Protein AF-A0A2M7SSF0-F1 (afdb_monomer_lite)

pLDDT: mean 85.04, std 11.22, range [31.42, 97.06]

Foldseek 3Di:
DPQPCQVPDPVNDSVVVVVVVVVVVCVVVVNDDPPDLVVQLVVQQVVCCLVQVDDQVVSSCVRRVVVDDPVVNVVVVVVVVVCVVVVNHDPDRHGDPPSVVVNVVVVVVDVPPPPD

Sequence (116 aa):
SCYQCSVRCPAGIDIADMMYALKRYSMWKGQYKEGLIGPDFSEAFVKMIVNSGRSFEPILAATYLPKYSARDIIREGLMATGLVLSGKMPLLPKKVKRLKNVQRMVRRIIPIGETK

Secondary structure (DSSP, 8-state):
---HHHHH-TT---HHHHHHHHHHHHHHTT-S-TT-HHHHHHHHHHHHHHHHSS--HHHHHHHHGGGS-HHHHHHHHHHHHHHHHTT-S-SSPPPPTTHHHHHHHHHHHS------

Structure (mmCIF, N/CA/C/O backbone):
data_AF-A0A2M7SSF0-F1
#
_entry.id   AF-A0A2M7SSF0-F1
#
loop_
_atom_site.group_PDB
_atom_site.id
_atom_site.type_symbol
_atom_site.label_atom_id
_atom_site.label_alt_id
_atom_site.label_comp_id
_atom_site.label_asym_id
_atom_site.label_entity_id
_atom_site.label_seq_id
_atom_site.pdbx_PDB_ins_code
_atom_site.Cartn_x
_atom_site.Cartn_y
_atom_site.Cartn_z
_atom_site.occupancy
_atom_site.B_iso_or_equiv
_atom_site.auth_seq_id
_atom_site.auth_comp_id
_atom_site.auth_asym_id
_atom_site.auth_atom_id
_atom_site.pdbx_PDB_model_num
ATOM 1 N N . SER A 1 1 ? -0.106 -3.014 -10.900 1.00 74.75 1 SER A N 1
ATOM 2 C CA . SER A 1 1 ? 0.148 -2.909 -12.348 1.00 74.75 1 SER A CA 1
ATOM 3 C C . SER A 1 1 ? -1.142 -3.174 -13.101 1.00 74.75 1 SER A C 1
ATOM 5 O O . SER A 1 1 ? -1.883 -4.046 -12.672 1.00 74.75 1 SER A O 1
ATOM 7 N N . CYS A 1 2 ? -1.450 -2.419 -14.161 1.00 90.50 2 CYS A N 1
ATOM 8 C CA . CYS A 1 2 ? -2.689 -2.576 -14.942 1.00 90.50 2 CYS A CA 1
ATOM 9 C C . CYS A 1 2 ? -2.587 -3.602 -16.091 1.00 90.50 2 CYS A C 1
ATOM 11 O O . CYS A 1 2 ? -3.571 -3.806 -16.788 1.00 90.50 2 CYS A O 1
ATOM 13 N N . TYR A 1 3 ? -1.415 -4.219 -16.305 1.00 93.44 3 TYR A N 1
ATOM 14 C CA . TYR A 1 3 ? -1.123 -5.258 -17.318 1.00 93.44 3 TYR A CA 1
ATOM 15 C C . TYR A 1 3 ? -1.349 -4.879 -18.791 1.00 93.44 3 TYR A C 1
ATOM 17 O O . TYR A 1 3 ? -1.071 -5.676 -19.683 1.00 93.44 3 TYR A O 1
ATOM 25 N N . GLN A 1 4 ? -1.770 -3.647 -19.067 1.00 95.19 4 GLN A N 1
ATOM 26 C CA . GLN A 1 4 ? -2.085 -3.195 -20.420 1.00 95.19 4 GLN A CA 1
ATOM 27 C C . GLN A 1 4 ? -0.897 -3.294 -21.385 1.00 95.19 4 GLN A C 1
ATOM 29 O O . GLN A 1 4 ? -1.080 -3.598 -22.562 1.00 95.19 4 GLN A O 1
ATOM 34 N N . CYS A 1 5 ? 0.316 -3.041 -20.891 1.00 93.25 5 CYS A N 1
ATOM 35 C CA . CYS A 1 5 ? 1.542 -3.148 -21.674 1.00 93.25 5 CYS A CA 1
ATOM 36 C C . CYS A 1 5 ? 1.821 -4.590 -22.128 1.00 93.25 5 CYS A C 1
ATOM 38 O O . CYS A 1 5 ? 2.141 -4.784 -23.296 1.00 93.25 5 CYS A O 1
ATOM 40 N N . SER A 1 6 ? 1.641 -5.586 -21.252 1.00 95.12 6 SER A N 1
ATOM 41 C CA . SER A 1 6 ? 1.862 -7.000 -21.586 1.00 95.12 6 SER A CA 1
ATOM 42 C C . SER A 1 6 ? 0.839 -7.512 -22.604 1.00 95.12 6 SER A C 1
ATOM 44 O O . SER A 1 6 ? 1.210 -8.173 -23.564 1.00 95.12 6 SER A O 1
ATOM 46 N N . VAL A 1 7 ? -0.443 -7.155 -22.454 1.00 95.81 7 VAL A N 1
ATOM 47 C CA . VAL A 1 7 ? -1.512 -7.635 -23.356 1.00 95.81 7 VAL A CA 1
ATOM 48 C C . VAL A 1 7 ? -1.398 -7.044 -24.765 1.00 95.81 7 VAL A C 1
ATOM 50 O O . VAL A 1 7 ? -1.752 -7.695 -25.742 1.00 95.81 7 VAL A O 1
ATOM 53 N N . ARG A 1 8 ? -0.924 -5.799 -24.888 1.00 95.81 8 ARG A N 1
ATOM 54 C CA . ARG A 1 8 ? -0.848 -5.094 -26.176 1.00 95.81 8 ARG A CA 1
ATOM 55 C C . ARG A 1 8 ? 0.471 -5.279 -26.916 1.00 95.81 8 ARG A C 1
ATOM 57 O O . ARG A 1 8 ? 0.587 -4.773 -28.029 1.00 95.81 8 ARG A O 1
ATOM 64 N N . CYS A 1 9 ? 1.471 -5.920 -26.314 1.00 95.56 9 CYS A N 1
ATOM 65 C CA . CYS A 1 9 ? 2.790 -6.009 -26.923 1.00 95.56 9 CYS A CA 1
ATOM 66 C C . CYS A 1 9 ? 2.740 -6.895 -28.182 1.00 95.56 9 CYS A C 1
ATOM 68 O O . CYS A 1 9 ? 2.538 -8.103 -28.054 1.00 95.56 9 CYS A O 1
ATOM 70 N N . PRO A 1 10 ? 2.984 -6.351 -29.390 1.00 97.06 10 PRO A N 1
ATOM 71 C CA . PRO A 1 10 ? 2.954 -7.150 -30.616 1.00 97.06 10 PRO A CA 1
ATOM 72 C C . PRO A 1 10 ? 4.095 -8.179 -30.678 1.00 97.06 10 PRO A C 1
ATOM 74 O O . PRO A 1 10 ? 3.992 -9.164 -31.397 1.00 97.06 10 PRO A O 1
ATOM 77 N N . ALA A 1 11 ? 5.167 -7.967 -29.909 1.00 96.94 11 ALA A N 1
ATOM 78 C CA . ALA A 1 11 ? 6.306 -8.876 -29.806 1.00 96.94 11 ALA A CA 1
ATOM 79 C C . ALA A 1 11 ? 6.135 -9.962 -28.723 1.00 96.94 11 ALA A C 1
ATOM 81 O O . ALA A 1 11 ? 7.051 -10.751 -28.512 1.00 96.94 11 ALA A O 1
ATOM 82 N N . GLY A 1 12 ? 5.004 -9.993 -28.003 1.00 95.00 12 GLY A N 1
ATOM 83 C CA . GLY A 1 12 ? 4.738 -11.004 -26.971 1.00 95.00 12 GLY A CA 1
ATOM 84 C C . GLY A 1 12 ? 5.579 -10.868 -25.696 1.00 95.00 12 GLY A C 1
ATOM 85 O O . GLY A 1 12 ? 5.751 -11.840 -24.967 1.00 95.00 12 GLY A O 1
ATOM 86 N N . ILE A 1 13 ? 6.121 -9.679 -25.415 1.00 95.44 13 ILE A N 1
ATOM 87 C CA . ILE A 1 13 ? 6.947 -9.433 -24.227 1.00 95.44 13 ILE A CA 1
ATOM 88 C C . ILE A 1 13 ? 6.046 -9.193 -23.008 1.00 95.44 13 ILE A C 1
ATOM 90 O O . ILE A 1 13 ? 5.227 -8.270 -23.011 1.00 95.44 13 ILE A O 1
ATOM 94 N N . ASP A 1 14 ? 6.254 -9.950 -21.925 1.00 95.12 14 ASP A N 1
ATOM 95 C CA . ASP A 1 14 ? 5.598 -9.682 -20.641 1.00 95.12 14 ASP A CA 1
ATOM 96 C C . ASP A 1 14 ? 6.311 -8.560 -19.870 1.00 95.12 14 ASP A C 1
ATOM 98 O O . ASP A 1 14 ? 7.125 -8.765 -18.966 1.00 95.12 14 ASP A O 1
ATOM 102 N N . ILE A 1 15 ? 5.995 -7.326 -20.257 1.00 95.25 15 ILE A N 1
ATOM 103 C CA . ILE A 1 15 ? 6.576 -6.117 -19.666 1.00 95.25 15 ILE A CA 1
ATOM 104 C C . ILE A 1 15 ? 6.245 -6.023 -18.168 1.00 95.25 15 ILE A C 1
ATOM 106 O O . ILE A 1 15 ? 7.089 -5.598 -17.379 1.00 95.25 1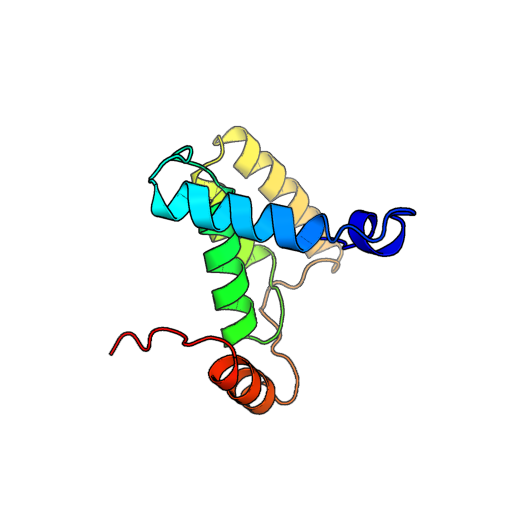5 ILE A O 1
ATOM 110 N N . ALA A 1 16 ? 5.036 -6.414 -17.755 1.00 94.69 16 ALA A N 1
ATOM 111 C CA . ALA A 1 16 ? 4.632 -6.377 -16.355 1.00 94.69 16 ALA A CA 1
ATOM 112 C C . ALA A 1 16 ? 5.487 -7.313 -15.490 1.00 94.69 16 ALA A C 1
ATOM 114 O O . ALA A 1 16 ? 5.957 -6.879 -14.434 1.00 94.69 16 ALA A O 1
ATOM 115 N N . ASP A 1 17 ? 5.728 -8.552 -15.930 1.00 94.00 17 ASP A N 1
ATOM 116 C CA . ASP A 1 17 ? 6.578 -9.478 -15.173 1.00 94.00 17 ASP A CA 1
ATOM 117 C C . ASP A 1 17 ? 8.038 -9.013 -15.140 1.00 94.00 17 ASP A C 1
ATOM 119 O O . ASP A 1 17 ? 8.664 -8.999 -14.076 1.00 94.00 17 ASP A O 1
ATOM 123 N N . MET A 1 18 ? 8.547 -8.476 -16.253 1.00 95.06 18 MET A N 1
ATOM 124 C CA . MET A 1 18 ? 9.879 -7.868 -16.293 1.00 95.06 18 MET A CA 1
ATOM 125 C C . MET A 1 18 ? 10.014 -6.711 -15.287 1.00 95.06 18 MET A C 1
ATOM 127 O O . MET A 1 18 ? 11.008 -6.629 -14.562 1.00 95.06 18 MET A O 1
ATOM 131 N N . MET A 1 19 ? 8.998 -5.849 -15.162 1.00 94.88 19 MET A N 1
ATOM 132 C CA . MET A 1 19 ? 8.969 -4.792 -14.141 1.00 94.88 19 MET A CA 1
ATOM 133 C C . MET A 1 19 ? 8.978 -5.363 -12.716 1.00 94.88 19 MET A C 1
ATOM 135 O O . MET A 1 19 ? 9.675 -4.838 -11.843 1.00 94.88 19 MET A O 1
ATOM 139 N N . TYR A 1 20 ? 8.226 -6.437 -12.455 1.00 93.25 20 TYR A N 1
ATOM 140 C CA . TYR A 1 20 ? 8.235 -7.102 -11.150 1.00 93.25 20 TYR A CA 1
ATOM 141 C C . TYR A 1 20 ? 9.580 -7.771 -10.845 1.00 93.25 20 TYR A C 1
ATOM 143 O O . TYR A 1 20 ? 10.009 -7.761 -9.688 1.00 93.25 20 TYR A O 1
ATOM 151 N 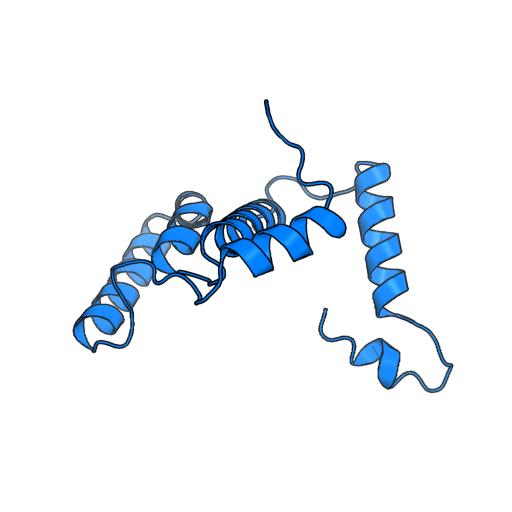N . ALA A 1 21 ? 10.245 -8.349 -11.845 1.00 95.19 21 ALA A N 1
ATOM 152 C CA . ALA A 1 21 ? 11.582 -8.917 -11.713 1.00 95.19 21 ALA A CA 1
ATOM 153 C C . ALA A 1 21 ? 12.613 -7.828 -11.387 1.00 95.19 21 ALA A C 1
ATOM 155 O O . ALA A 1 21 ? 13.328 -7.951 -10.396 1.00 95.19 21 ALA A O 1
ATOM 156 N N . LEU A 1 22 ? 12.610 -6.718 -12.132 1.00 95.00 22 LEU A N 1
ATOM 157 C CA . LEU A 1 22 ? 13.472 -5.556 -11.883 1.00 95.00 22 LEU A CA 1
ATOM 158 C C . LEU A 1 22 ? 13.271 -4.974 -10.481 1.00 95.00 22 LEU A C 1
ATOM 160 O O . LEU A 1 22 ? 14.247 -4.750 -9.770 1.00 95.00 22 LEU A O 1
ATOM 164 N N . LYS A 1 23 ? 12.017 -4.796 -10.045 1.00 92.00 23 LYS A N 1
ATOM 165 C CA . LYS A 1 23 ? 11.708 -4.336 -8.683 1.00 92.00 23 LYS A CA 1
ATOM 166 C C . LYS A 1 23 ? 12.262 -5.295 -7.625 1.00 92.00 23 LYS A C 1
ATOM 168 O O . LYS A 1 23 ? 12.851 -4.857 -6.646 1.00 92.00 23 LYS A O 1
ATOM 173 N N . ARG A 1 24 ? 12.071 -6.609 -7.787 1.00 93.06 24 ARG A N 1
ATOM 174 C CA . ARG A 1 24 ? 12.597 -7.610 -6.840 1.00 93.06 24 ARG A CA 1
ATOM 175 C C . ARG A 1 24 ? 14.123 -7.616 -6.824 1.00 93.06 24 ARG A C 1
ATOM 177 O O . ARG A 1 24 ? 14.716 -7.681 -5.753 1.00 93.06 24 ARG A O 1
ATOM 184 N N . TYR A 1 25 ? 14.743 -7.490 -7.991 1.00 96.19 25 TYR A N 1
ATOM 185 C CA . TYR A 1 25 ? 16.190 -7.422 -8.136 1.00 96.19 25 TYR A CA 1
ATOM 186 C C . TYR A 1 25 ? 16.780 -6.176 -7.465 1.00 96.19 25 TYR A C 1
ATOM 188 O O . TYR A 1 25 ? 17.757 -6.289 -6.729 1.00 96.19 25 TYR A O 1
ATOM 196 N N . SER A 1 26 ? 16.159 -5.003 -7.636 1.00 93.88 26 SER A N 1
ATOM 197 C CA . SER A 1 26 ? 16.612 -3.770 -6.984 1.00 93.88 26 SER A CA 1
ATOM 198 C C . SER A 1 26 ? 16.511 -3.865 -5.460 1.00 93.88 26 SER A C 1
ATOM 200 O O . SER A 1 26 ? 17.427 -3.445 -4.760 1.00 93.88 26 SER A O 1
ATOM 202 N N . MET A 1 27 ? 15.442 -4.480 -4.938 1.00 91.50 27 MET A N 1
ATOM 203 C CA . MET A 1 27 ? 15.308 -4.771 -3.505 1.00 91.50 27 MET A CA 1
ATOM 204 C C . MET A 1 27 ? 16.387 -5.748 -3.026 1.00 91.50 27 MET A C 1
ATOM 206 O O . MET A 1 27 ? 17.026 -5.493 -2.012 1.00 91.50 27 MET A O 1
ATOM 210 N N . TRP A 1 28 ? 16.635 -6.831 -3.773 1.00 93.88 28 TRP A N 1
ATOM 211 C CA . TRP A 1 28 ? 17.668 -7.820 -3.446 1.00 93.88 28 TRP A CA 1
ATOM 212 C C . TRP A 1 28 ? 19.076 -7.215 -3.405 1.00 93.88 28 TRP A C 1
ATOM 214 O O . TRP A 1 28 ? 19.880 -7.575 -2.550 1.00 93.88 28 TRP A O 1
ATOM 224 N N . LYS A 1 29 ? 19.371 -6.269 -4.301 1.00 96.62 29 LYS A N 1
ATOM 225 C CA . LYS A 1 29 ? 20.642 -5.534 -4.326 1.00 96.62 29 LYS A CA 1
ATOM 226 C C . LYS A 1 29 ? 20.718 -4.377 -3.326 1.00 96.62 29 LYS A C 1
ATOM 228 O O . LYS A 1 29 ? 21.752 -3.720 -3.277 1.00 96.62 29 LYS A O 1
ATOM 233 N N . GLY A 1 30 ? 19.652 -4.088 -2.576 1.00 93.12 30 GLY A N 1
ATOM 234 C CA . GLY A 1 30 ? 19.589 -2.903 -1.713 1.00 93.12 30 GLY A CA 1
ATOM 235 C C . GLY A 1 30 ? 19.629 -1.577 -2.486 1.00 93.12 30 GLY A C 1
ATOM 236 O O . GLY A 1 30 ? 19.942 -0.537 -1.924 1.00 93.12 30 GLY A O 1
ATOM 237 N N . GLN A 1 31 ? 19.338 -1.598 -3.789 1.00 93.94 31 GLN A N 1
ATOM 238 C CA . GLN A 1 31 ? 19.383 -0.438 -4.680 1.00 93.94 31 GLN A CA 1
ATOM 239 C C . GLN A 1 31 ? 17.990 0.177 -4.829 1.00 93.94 31 GLN A C 1
ATOM 241 O O . GLN A 1 31 ? 17.377 0.140 -5.898 1.00 93.94 31 GLN A O 1
ATOM 246 N N . TYR A 1 32 ? 17.460 0.731 -3.743 1.00 89.12 32 TYR A N 1
ATOM 247 C CA . TYR A 1 32 ? 16.180 1.434 -3.739 1.00 89.12 32 TYR A CA 1
ATOM 248 C C . TYR A 1 32 ? 16.280 2.746 -2.964 1.00 89.12 32 TYR A C 1
ATOM 250 O O . TYR A 1 32 ? 17.169 2.942 -2.144 1.00 89.12 32 TYR A O 1
ATOM 258 N N . LYS A 1 33 ? 15.358 3.671 -3.245 1.00 87.25 33 LYS A N 1
ATOM 259 C CA . LYS A 1 33 ? 15.257 4.912 -2.475 1.00 87.25 33 LYS A CA 1
ATOM 260 C C . LYS A 1 33 ? 14.606 4.615 -1.129 1.00 87.25 33 LYS A C 1
ATOM 262 O O . LYS A 1 33 ? 13.538 4.005 -1.084 1.00 87.25 33 LYS A O 1
ATOM 267 N N . GLU A 1 34 ? 15.231 5.070 -0.056 1.00 85.31 34 GLU A N 1
ATOM 268 C CA . GLU A 1 34 ? 14.630 5.071 1.275 1.00 85.31 34 GLU A CA 1
ATOM 269 C C . GLU A 1 34 ? 13.622 6.219 1.424 1.00 85.31 34 GLU A C 1
ATOM 271 O O . GLU A 1 34 ? 13.535 7.113 0.578 1.00 85.31 34 GLU A O 1
ATOM 276 N N . GLY A 1 35 ? 12.805 6.171 2.480 1.00 80.81 35 GLY A N 1
ATOM 277 C CA . GLY A 1 35 ? 11.826 7.223 2.779 1.00 80.81 35 GLY A CA 1
ATOM 278 C C . GLY A 1 35 ? 10.641 7.304 1.808 1.00 80.81 35 GLY A C 1
ATOM 279 O O . GLY A 1 35 ? 9.847 8.240 1.883 1.00 80.81 35 GLY A O 1
ATOM 280 N N . LEU A 1 36 ? 10.486 6.335 0.901 1.00 83.12 36 LEU A N 1
ATOM 281 C CA . LEU A 1 36 ? 9.331 6.269 0.010 1.00 83.12 36 LEU A CA 1
ATOM 282 C C . LEU A 1 36 ? 8.044 6.030 0.814 1.00 83.12 36 LEU A C 1
ATOM 284 O O . LEU A 1 36 ? 8.004 5.194 1.708 1.00 83.12 36 LEU A O 1
ATOM 288 N N . ILE A 1 37 ? 6.961 6.716 0.447 1.00 80.50 37 ILE A N 1
ATOM 289 C CA . ILE A 1 37 ? 5.624 6.489 1.030 1.00 80.50 37 ILE A CA 1
ATOM 290 C C . ILE A 1 37 ? 5.025 5.165 0.522 1.00 80.50 37 ILE A C 1
ATOM 292 O O . ILE A 1 37 ? 4.273 4.496 1.225 1.00 80.50 37 ILE A O 1
ATOM 296 N N . GLY A 1 38 ? 5.376 4.772 -0.708 1.00 84.38 38 GLY A N 1
ATOM 297 C CA . GLY A 1 38 ? 4.807 3.612 -1.397 1.00 84.38 38 GLY A CA 1
ATOM 298 C C . GLY A 1 38 ? 4.901 2.281 -0.632 1.00 84.38 38 GLY A C 1
ATOM 299 O O . GLY A 1 38 ? 3.889 1.578 -0.584 1.00 84.38 38 GLY A O 1
ATOM 300 N N . PRO A 1 39 ? 6.061 1.905 -0.057 1.00 84.75 39 PRO A N 1
ATOM 301 C CA . PRO A 1 39 ? 6.200 0.697 0.757 1.00 84.75 39 PRO A CA 1
ATOM 302 C C . PRO A 1 39 ? 5.262 0.669 1.969 1.00 84.75 39 PRO A C 1
ATOM 304 O O . PRO A 1 39 ? 4.462 -0.259 2.070 1.00 84.75 39 PRO A O 1
ATOM 307 N N . ASP A 1 40 ? 5.280 1.709 2.808 1.00 82.81 40 ASP A N 1
ATOM 308 C CA . ASP A 1 40 ? 4.452 1.766 4.023 1.00 82.81 40 ASP A CA 1
ATOM 309 C C . ASP A 1 40 ? 2.960 1.783 3.693 1.00 82.81 40 ASP A C 1
ATOM 311 O O . ASP A 1 40 ? 2.168 1.061 4.300 1.00 82.81 40 ASP A O 1
ATOM 315 N N . PHE A 1 41 ? 2.576 2.549 2.666 1.00 85.38 41 PHE A N 1
ATOM 316 C CA . PHE A 1 41 ? 1.209 2.553 2.154 1.00 85.38 41 PHE A CA 1
ATOM 317 C C . PHE A 1 41 ? 0.781 1.153 1.702 1.00 85.38 41 PHE A C 1
ATOM 319 O O . PHE A 1 41 ? -0.307 0.690 2.043 1.00 85.38 41 PHE A O 1
ATOM 326 N N . SER A 1 42 ? 1.632 0.466 0.932 1.00 86.88 42 SER A N 1
ATOM 327 C CA . SER A 1 42 ? 1.319 -0.863 0.400 1.00 86.88 42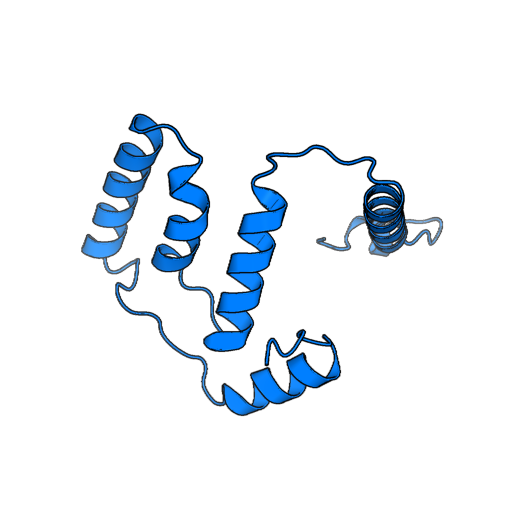 SER A CA 1
ATOM 328 C C . SER A 1 42 ? 1.172 -1.888 1.521 1.00 86.88 42 SER A C 1
ATOM 330 O O . SER A 1 42 ? 0.255 -2.707 1.480 1.00 86.88 42 SER A O 1
ATOM 332 N N . GLU A 1 43 ? 2.036 -1.832 2.533 1.00 85.50 43 GLU A N 1
ATOM 333 C CA . GLU A 1 43 ? 1.966 -2.706 3.701 1.00 85.50 43 GLU A CA 1
ATOM 334 C C . GLU A 1 43 ? 0.683 -2.465 4.508 1.00 85.50 43 GLU A C 1
ATOM 336 O O . GLU A 1 43 ? -0.081 -3.404 4.757 1.00 85.50 43 GLU A O 1
ATOM 341 N N . ALA A 1 44 ? 0.398 -1.206 4.851 1.00 86.31 44 ALA A N 1
ATOM 342 C CA . ALA A 1 44 ? -0.814 -0.812 5.563 1.00 86.31 44 ALA A CA 1
ATOM 343 C C . ALA A 1 44 ? -2.084 -1.231 4.809 1.00 86.31 44 ALA A C 1
ATOM 345 O O . ALA A 1 44 ? -3.007 -1.809 5.394 1.00 86.31 44 ALA A O 1
ATOM 346 N N . PHE A 1 45 ? -2.110 -0.996 3.495 1.00 88.25 45 PHE A N 1
ATOM 347 C CA . PHE A 1 45 ? -3.210 -1.385 2.623 1.00 88.25 45 PHE A CA 1
ATOM 348 C C . PHE A 1 45 ? -3.426 -2.901 2.631 1.00 88.25 45 PHE A C 1
ATOM 350 O O . PHE A 1 45 ? -4.544 -3.363 2.873 1.00 88.25 45 PHE A O 1
ATOM 357 N N . VAL A 1 46 ? -2.369 -3.692 2.420 1.00 88.31 46 VAL A N 1
ATOM 358 C CA . VAL A 1 46 ? -2.465 -5.160 2.405 1.00 88.31 46 VAL A CA 1
ATOM 359 C C . VAL A 1 46 ? -2.928 -5.684 3.763 1.00 88.31 46 VAL A C 1
ATOM 361 O O . VAL A 1 46 ? -3.868 -6.481 3.815 1.00 88.31 46 VAL A O 1
ATOM 364 N N . LYS A 1 47 ? -2.349 -5.198 4.867 1.00 87.00 47 LYS A N 1
ATOM 365 C CA . LYS A 1 47 ? -2.745 -5.582 6.230 1.00 87.00 47 LYS A CA 1
ATOM 366 C C . LYS A 1 47 ? -4.219 -5.280 6.493 1.00 87.00 47 LYS A C 1
ATOM 368 O O . LYS A 1 47 ? -4.935 -6.115 7.049 1.00 87.00 47 LYS A O 1
ATOM 373 N N . 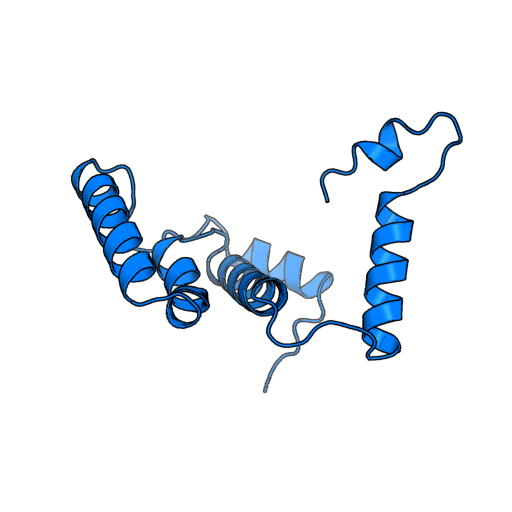MET A 1 48 ? -4.698 -4.120 6.051 1.00 87.50 48 MET A N 1
ATOM 374 C CA . MET A 1 48 ? -6.107 -3.755 6.151 1.00 87.50 48 MET A CA 1
ATOM 375 C C . MET A 1 48 ? -6.992 -4.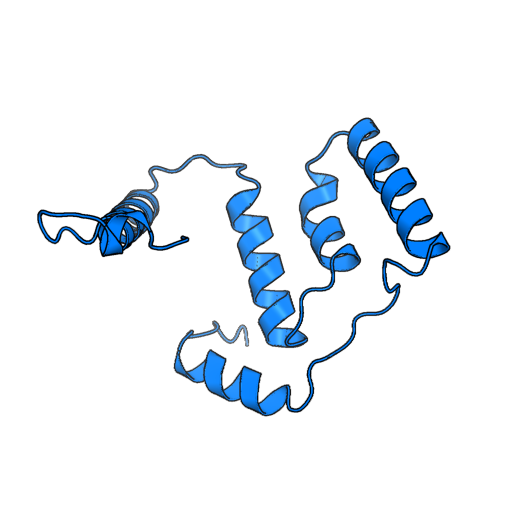724 5.360 1.00 87.50 48 MET A C 1
ATOM 377 O O . MET A 1 48 ? -7.912 -5.298 5.938 1.00 87.50 48 MET A O 1
ATOM 381 N N . ILE A 1 49 ? -6.692 -4.977 4.082 1.00 87.94 49 ILE A N 1
ATOM 382 C CA . ILE A 1 49 ? -7.474 -5.897 3.239 1.00 87.94 49 ILE A CA 1
ATOM 383 C C . ILE A 1 49 ? -7.500 -7.316 3.818 1.00 87.94 49 ILE A C 1
ATOM 385 O O . ILE A 1 49 ? -8.561 -7.937 3.847 1.00 87.94 49 ILE A O 1
ATOM 389 N N . VAL A 1 50 ? -6.384 -7.822 4.340 1.00 87.06 50 VAL A N 1
ATOM 390 C CA . VAL A 1 50 ? -6.333 -9.140 4.997 1.00 87.06 50 VAL A CA 1
ATOM 391 C C . VAL A 1 50 ? -7.240 -9.189 6.236 1.00 87.06 50 VAL A C 1
ATOM 393 O O . VAL A 1 50 ? -7.907 -10.197 6.492 1.00 87.06 50 VAL A O 1
ATOM 396 N N . ASN A 1 51 ? -7.310 -8.100 7.000 1.00 85.38 51 ASN A N 1
ATOM 397 C CA . ASN A 1 51 ? -8.030 -8.061 8.272 1.00 85.38 51 ASN A CA 1
ATOM 398 C C . ASN A 1 51 ? -9.526 -7.752 8.139 1.00 85.38 51 ASN A C 1
ATOM 400 O O . ASN A 1 51 ? -10.329 -8.280 8.909 1.00 85.38 51 ASN A O 1
ATOM 404 N N . SER A 1 52 ? -9.923 -6.902 7.195 1.00 85.69 52 SER A N 1
ATOM 405 C CA . SER A 1 52 ? -11.315 -6.457 7.023 1.00 85.69 52 SER A CA 1
ATOM 406 C C . SER A 1 52 ? -11.972 -6.995 5.748 1.00 85.69 52 SER A C 1
ATOM 408 O O . SER A 1 52 ? -13.204 -7.015 5.651 1.00 85.69 52 SER A O 1
ATOM 410 N N . GLY A 1 53 ? -11.177 -7.430 4.767 1.00 86.38 53 GLY A N 1
ATOM 411 C CA . GLY A 1 53 ? -11.631 -7.769 3.418 1.00 86.38 53 GLY A CA 1
ATOM 412 C C . GLY A 1 53 ? -12.020 -6.551 2.574 1.00 86.38 53 GLY A C 1
ATOM 413 O O . GLY A 1 53 ? -12.591 -6.731 1.500 1.00 86.38 53 GLY A O 1
ATOM 414 N N . ARG A 1 54 ? -11.790 -5.321 3.059 1.00 87.06 54 ARG A N 1
ATOM 415 C CA . ARG A 1 54 ? -12.224 -4.082 2.396 1.00 87.06 54 ARG A CA 1
ATOM 416 C C . ARG A 1 54 ? -11.355 -2.886 2.785 1.00 87.06 54 ARG A C 1
ATOM 418 O O . ARG A 1 54 ? -10.998 -2.748 3.953 1.00 87.06 54 ARG A O 1
ATOM 425 N N . SER A 1 55 ? -11.057 -1.998 1.836 1.00 85.94 55 SER A N 1
ATOM 426 C CA . SER A 1 55 ? -10.356 -0.760 2.174 1.00 85.94 55 SER A CA 1
ATOM 427 C C . SER A 1 55 ? -11.251 0.168 2.993 1.00 85.94 55 SER A C 1
ATOM 429 O O . SER A 1 55 ? -12.467 0.248 2.787 1.00 85.94 55 SER A O 1
ATOM 431 N N . PHE A 1 56 ? -10.640 0.835 3.964 1.00 88.00 56 PHE A N 1
ATOM 432 C CA . PHE A 1 56 ? -11.266 1.852 4.784 1.00 88.00 56 PHE A CA 1
ATOM 433 C C . PHE A 1 56 ? -10.335 3.059 4.853 1.00 88.00 56 PHE A C 1
ATOM 435 O O . PHE A 1 56 ? -9.386 3.098 5.637 1.00 88.00 56 PHE A O 1
ATOM 442 N N . GLU A 1 57 ? -10.624 4.023 3.985 1.00 82.94 57 GLU A N 1
ATOM 443 C CA . GLU A 1 57 ? -9.774 5.183 3.715 1.00 82.94 57 GLU A CA 1
ATOM 444 C C . GLU A 1 57 ? -9.355 5.975 4.963 1.00 82.94 57 GLU A C 1
ATOM 446 O O . GLU A 1 57 ? -8.180 6.308 5.037 1.00 82.94 57 GLU A O 1
ATOM 451 N N . PRO A 1 58 ? -10.199 6.220 5.990 1.00 82.75 58 PRO A N 1
ATOM 452 C CA . PRO A 1 58 ? -9.755 6.969 7.172 1.00 82.75 58 PRO A CA 1
ATOM 453 C C . PRO A 1 58 ? -8.603 6.298 7.932 1.00 82.75 58 PRO A C 1
ATOM 455 O O . PRO A 1 58 ? -7.684 6.970 8.392 1.00 82.75 58 PRO A O 1
ATOM 458 N N . ILE A 1 59 ? -8.633 4.965 8.051 1.00 82.25 59 ILE A N 1
ATOM 459 C CA . ILE A 1 59 ? -7.554 4.211 8.709 1.00 82.25 59 ILE A CA 1
ATOM 460 C C . ILE A 1 59 ? -6.322 4.171 7.812 1.00 82.25 59 ILE A C 1
ATOM 462 O O . ILE A 1 59 ? -5.208 4.292 8.309 1.00 82.25 59 ILE A O 1
ATOM 466 N N . LEU A 1 60 ? -6.511 4.011 6.501 1.00 83.50 60 LEU A N 1
ATOM 467 C CA . LEU A 1 60 ? 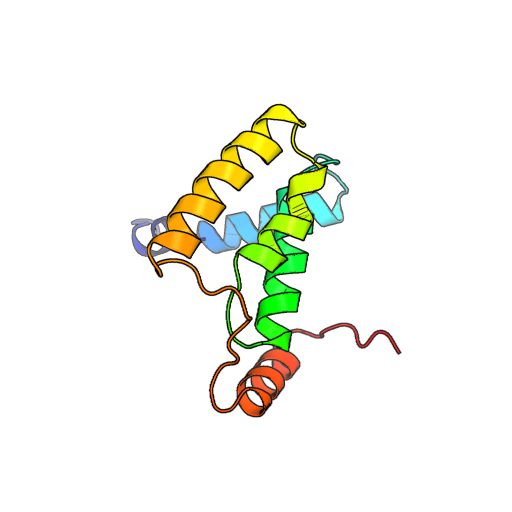-5.395 3.990 5.564 1.00 83.50 60 LEU A CA 1
ATOM 468 C C . LEU A 1 60 ? -4.684 5.349 5.527 1.00 83.50 60 LEU A C 1
ATOM 470 O O . LEU A 1 60 ? -3.462 5.386 5.634 1.00 83.50 60 LEU A O 1
ATOM 474 N N . ALA A 1 61 ? -5.435 6.450 5.488 1.00 81.56 61 ALA A N 1
ATOM 475 C CA . ALA A 1 61 ? -4.912 7.811 5.543 1.00 81.56 61 ALA A CA 1
ATOM 476 C C . ALA A 1 61 ? -4.037 8.050 6.773 1.00 81.56 61 ALA A C 1
ATOM 478 O O . ALA A 1 61 ? -2.925 8.561 6.651 1.00 81.56 61 ALA A O 1
ATOM 479 N N . ALA A 1 62 ? -4.471 7.584 7.946 1.00 78.38 62 ALA A N 1
ATOM 480 C CA . ALA A 1 62 ? -3.701 7.709 9.182 1.00 78.38 62 ALA A CA 1
ATOM 481 C C . ALA A 1 62 ? -2.301 7.065 9.108 1.00 78.38 62 ALA A C 1
ATOM 483 O O . ALA A 1 62 ? -1.409 7.470 9.849 1.00 78.38 62 ALA A O 1
ATOM 484 N N . THR A 1 63 ? -2.078 6.097 8.208 1.00 76.44 63 THR A N 1
ATOM 485 C CA . THR A 1 63 ? -0.769 5.434 8.063 1.00 76.44 63 THR A CA 1
ATOM 486 C C . THR A 1 63 ? 0.260 6.247 7.281 1.00 76.44 63 THR A C 1
ATOM 488 O O . THR A 1 63 ? 1.456 6.041 7.472 1.00 76.44 63 THR A O 1
ATOM 491 N N . TYR A 1 64 ? -0.171 7.196 6.442 1.00 75.81 64 TYR A N 1
ATOM 492 C CA . TYR A 1 64 ? 0.732 8.014 5.624 1.00 75.81 64 TYR A CA 1
ATOM 493 C C . TYR A 1 64 ? 0.644 9.518 5.900 1.00 75.81 64 TYR A C 1
ATOM 495 O O . TYR A 1 64 ? 1.624 10.216 5.656 1.00 75.81 64 TYR A O 1
ATOM 503 N N . LEU A 1 65 ? -0.464 10.015 6.461 1.00 76.94 65 LEU A N 1
ATOM 504 C CA . LEU A 1 65 ? -0.663 11.412 6.877 1.00 76.94 65 LEU A CA 1
ATOM 505 C C . LEU A 1 65 ? 0.505 12.005 7.690 1.00 76.94 65 LEU A C 1
ATOM 507 O O . LEU A 1 65 ? 0.888 13.136 7.402 1.00 76.94 65 LEU A O 1
ATOM 511 N N . PRO A 1 66 ? 1.140 11.283 8.640 1.00 75.12 66 PRO A N 1
ATOM 512 C CA . PRO A 1 66 ? 2.268 11.821 9.408 1.00 75.12 66 PRO A CA 1
ATOM 513 C C . PRO A 1 66 ? 3.502 12.170 8.565 1.00 75.12 66 PRO A C 1
ATOM 515 O O . PRO A 1 66 ? 4.385 12.880 9.036 1.00 75.12 66 PRO A O 1
ATOM 518 N N . LYS A 1 67 ? 3.586 11.661 7.329 1.00 74.69 67 LYS A N 1
ATOM 519 C CA . LYS A 1 67 ? 4.674 11.962 6.390 1.00 74.69 67 LYS A CA 1
ATOM 520 C C . LYS A 1 67 ? 4.426 13.232 5.567 1.00 74.69 67 LYS A C 1
ATOM 522 O O . LYS A 1 67 ? 5.313 13.642 4.823 1.00 74.69 67 LYS A O 1
ATOM 527 N N . TYR A 1 68 ? 3.242 13.833 5.680 1.00 75.06 68 TYR A N 1
ATOM 528 C CA . TYR A 1 68 ? 2.858 15.066 4.993 1.00 75.06 68 TYR A CA 1
ATOM 529 C C . TYR A 1 68 ? 3.071 16.302 5.873 1.00 75.06 68 TYR A C 1
ATOM 531 O O . TYR A 1 68 ? 3.235 16.212 7.090 1.00 75.06 68 TYR A O 1
ATOM 539 N N . SER A 1 69 ? 3.062 17.489 5.257 1.00 78.06 69 SER A N 1
ATOM 540 C CA . SER A 1 69 ? 3.153 18.743 6.004 1.00 78.06 69 SER A CA 1
ATOM 541 C C . SER A 1 69 ? 1.867 19.012 6.795 1.00 78.06 69 SER A C 1
ATOM 543 O O . SER A 1 69 ? 0.775 18.611 6.391 1.00 78.06 69 SER A O 1
ATOM 545 N N . ALA A 1 70 ? 1.959 19.771 7.893 1.00 81.19 70 ALA A N 1
ATOM 546 C CA . ALA A 1 70 ? 0.786 20.145 8.693 1.00 81.19 70 ALA A CA 1
ATOM 547 C C . ALA A 1 70 ? -0.315 20.842 7.863 1.00 81.19 70 ALA A C 1
ATOM 549 O O . ALA A 1 70 ? -1.502 20.679 8.140 1.00 81.19 70 ALA A O 1
ATOM 550 N N . ARG A 1 71 ? 0.065 21.585 6.814 1.00 85.12 71 ARG A N 1
ATOM 551 C CA . ARG A 1 71 ? -0.881 22.241 5.897 1.00 85.12 71 ARG A CA 1
ATOM 552 C C . ARG A 1 71 ? -1.664 21.233 5.059 1.00 85.12 71 ARG A C 1
ATOM 554 O O . ARG A 1 71 ? -2.871 21.396 4.892 1.00 85.12 71 ARG A O 1
ATOM 561 N N . ASP A 1 72 ? -0.991 20.201 4.559 1.00 81.19 72 ASP A N 1
ATOM 562 C CA . ASP A 1 72 ? -1.615 19.164 3.734 1.00 81.19 72 ASP A CA 1
ATOM 563 C C . ASP A 1 72 ? -2.602 18.332 4.559 1.00 81.19 72 ASP A C 1
ATOM 565 O O . ASP A 1 72 ? -3.722 18.091 4.112 1.00 81.19 72 ASP A O 1
ATOM 569 N N . ILE A 1 73 ? -2.237 18.009 5.806 1.00 83.88 73 ILE A N 1
ATOM 570 C CA . ILE A 1 73 ? -3.105 17.297 6.756 1.00 83.88 73 ILE A CA 1
ATOM 571 C C . ILE A 1 73 ? -4.390 18.091 7.029 1.00 83.88 73 ILE A C 1
ATOM 573 O O . ILE A 1 73 ? -5.485 17.530 6.994 1.00 83.88 73 ILE A O 1
ATOM 577 N N . ILE A 1 74 ? -4.286 19.404 7.273 1.00 86.00 74 ILE A N 1
ATOM 578 C CA . ILE A 1 74 ? -5.460 20.263 7.510 1.00 86.00 74 ILE A CA 1
ATOM 579 C C . ILE A 1 74 ? -6.365 20.294 6.274 1.00 86.00 74 ILE A C 1
ATOM 581 O O . ILE A 1 74 ? -7.587 20.182 6.393 1.00 86.00 74 ILE A O 1
ATOM 585 N N . ARG A 1 75 ? -5.777 20.426 5.081 1.00 84.88 75 ARG A N 1
ATOM 586 C CA . ARG A 1 75 ? -6.529 20.472 3.824 1.00 84.88 75 ARG A CA 1
ATOM 587 C C . ARG A 1 75 ? -7.258 19.157 3.544 1.00 84.88 75 ARG A C 1
ATOM 589 O O . ARG A 1 75 ? -8.434 19.191 3.181 1.00 84.88 75 ARG A O 1
ATOM 596 N N . GLU A 1 76 ? -6.597 18.016 3.734 1.00 83.31 76 GLU A N 1
ATOM 597 C CA . GLU A 1 76 ? -7.241 16.701 3.628 1.00 83.31 76 GLU A CA 1
ATOM 598 C C . GLU A 1 76 ? -8.327 16.516 4.690 1.00 83.31 76 GLU A C 1
ATOM 600 O O . GLU A 1 76 ? -9.408 16.024 4.371 1.00 83.31 76 GLU A O 1
ATOM 605 N N . GLY A 1 77 ? -8.095 16.977 5.923 1.00 85.06 77 GLY A N 1
ATOM 606 C CA . GLY A 1 77 ? -9.086 16.947 6.998 1.00 85.06 77 GLY A CA 1
ATOM 607 C C . GLY A 1 77 ? -10.371 17.697 6.639 1.00 85.06 77 GLY A C 1
ATOM 608 O O . GLY A 1 77 ? -11.461 17.156 6.807 1.00 85.06 77 GLY A O 1
ATOM 609 N N . LEU A 1 78 ? -10.259 18.904 6.073 1.00 87.50 78 LEU A N 1
ATOM 610 C CA . LEU A 1 78 ? -11.408 19.695 5.605 1.00 87.50 78 LEU A CA 1
ATOM 611 C C . LEU A 1 78 ? -12.180 19.008 4.467 1.00 87.50 78 LEU A C 1
ATOM 613 O O . LEU A 1 78 ? -13.408 19.074 4.408 1.00 87.50 78 LEU A O 1
ATOM 617 N N . MET A 1 79 ? -11.481 18.332 3.555 1.00 86.19 79 MET A N 1
ATOM 618 C CA . MET A 1 79 ? -12.136 17.557 2.498 1.00 86.19 79 MET A CA 1
ATOM 619 C C . MET A 1 79 ? -12.851 16.328 3.075 1.00 86.19 79 MET A C 1
ATOM 621 O O . MET A 1 79 ? -14.001 16.051 2.722 1.00 86.19 79 MET A O 1
ATOM 625 N N . ALA A 1 80 ? -12.190 15.604 3.980 1.00 86.00 80 ALA A N 1
ATOM 626 C CA . ALA A 1 80 ? -12.736 14.418 4.624 1.00 86.00 80 ALA A CA 1
ATOM 627 C C . ALA A 1 80 ? -14.005 14.747 5.423 1.00 86.00 80 ALA A C 1
ATOM 629 O O . ALA A 1 80 ? -15.000 14.030 5.303 1.00 86.00 80 ALA A O 1
ATOM 630 N N . THR A 1 81 ? -14.026 15.858 6.168 1.00 86.56 81 THR A N 1
ATOM 631 C CA . THR A 1 81 ? -15.228 16.296 6.896 1.00 86.56 81 THR A CA 1
ATOM 632 C C . THR A 1 81 ? -16.384 16.602 5.948 1.00 86.56 81 THR A C 1
ATOM 634 O O . THR A 1 81 ? -17.495 16.134 6.188 1.00 86.56 81 THR A O 1
ATOM 637 N N . GLY A 1 82 ? -16.137 17.286 4.825 1.00 89.00 82 GLY A N 1
ATOM 638 C CA . GLY A 1 82 ? -17.157 17.526 3.799 1.00 89.00 82 GLY A CA 1
ATOM 639 C C . GLY A 1 82 ? -17.753 16.234 3.222 1.00 89.00 82 GLY A C 1
ATOM 640 O O . GLY A 1 82 ? -18.968 16.133 3.024 1.00 89.00 82 GLY A O 1
ATOM 641 N N . LEU A 1 83 ? -16.923 15.210 3.002 1.00 89.25 83 LEU A N 1
ATOM 642 C CA . LEU A 1 83 ? -17.368 13.898 2.518 1.00 89.25 83 LEU A CA 1
ATOM 643 C C . LEU A 1 83 ? -18.157 13.112 3.570 1.00 89.25 83 LEU A C 1
ATOM 645 O O . LEU A 1 83 ? -19.142 12.458 3.219 1.00 89.25 83 LEU A O 1
ATOM 649 N N . VAL A 1 84 ? -17.758 13.188 4.841 1.00 88.62 84 VAL A N 1
ATOM 650 C CA . VAL A 1 84 ? -18.493 12.588 5.965 1.00 88.62 84 VAL A CA 1
ATOM 651 C C . VAL A 1 84 ? -19.862 13.249 6.118 1.00 88.62 84 VAL A C 1
ATOM 653 O O . VAL A 1 84 ? -20.869 12.545 6.160 1.00 88.62 84 VAL A O 1
ATOM 656 N N . LEU A 1 85 ? -19.918 14.586 6.123 1.00 90.12 85 LEU A N 1
ATOM 657 C CA . LEU A 1 85 ? -21.166 15.354 6.229 1.00 90.12 85 LEU A CA 1
ATOM 658 C C . LEU A 1 85 ? -22.115 15.076 5.058 1.00 90.12 85 LEU A C 1
ATOM 660 O O . LEU A 1 85 ? -23.323 14.991 5.242 1.00 90.12 85 LEU A O 1
ATOM 664 N N . SER A 1 86 ? -21.565 14.859 3.862 1.00 89.88 86 SER A N 1
ATOM 665 C CA . SER A 1 86 ? -22.341 14.482 2.675 1.00 89.88 86 SER A CA 1
ATOM 666 C C . SER A 1 86 ? -22.776 13.007 2.659 1.00 89.88 86 SER A C 1
ATOM 668 O O . SER A 1 86 ? -23.353 12.558 1.669 1.00 89.88 86 SER A O 1
ATOM 670 N N . GLY A 1 87 ? -22.432 12.212 3.680 1.00 85.06 87 GLY A N 1
ATOM 671 C CA . GLY A 1 87 ? -22.698 10.768 3.730 1.00 85.06 87 GLY A CA 1
ATOM 672 C C . GLY A 1 87 ? -21.897 9.935 2.718 1.00 85.06 87 GLY A C 1
ATOM 673 O O . GLY A 1 87 ? -22.166 8.748 2.538 1.00 85.06 87 GLY A O 1
ATOM 674 N N . LYS A 1 88 ? -20.903 10.537 2.053 1.00 85.56 88 LYS A N 1
ATOM 675 C CA . LYS A 1 88 ? -20.074 9.907 1.011 1.00 85.56 88 LYS A CA 1
ATOM 676 C C . LYS A 1 88 ? -18.871 9.154 1.582 1.00 85.56 88 LYS A C 1
ATOM 678 O O . LYS A 1 88 ? -18.230 8.402 0.852 1.00 85.56 88 LYS A O 1
ATOM 683 N N . MET A 1 89 ? -18.581 9.321 2.874 1.00 84.75 89 MET A N 1
ATOM 684 C CA . MET A 1 89 ? -17.500 8.627 3.572 1.00 84.75 89 MET A CA 1
ATOM 685 C C . MET A 1 89 ? -18.015 7.978 4.868 1.00 84.75 89 MET A C 1
ATOM 687 O O . MET A 1 89 ? -18.519 8.681 5.744 1.00 84.75 89 MET A O 1
ATOM 691 N N . PRO A 1 90 ? -17.910 6.645 5.023 1.00 80.62 90 PRO A N 1
ATOM 692 C CA . PRO A 1 90 ? -18.279 5.984 6.268 1.00 80.62 90 PRO A CA 1
ATOM 693 C C . PRO A 1 90 ? -17.252 6.281 7.372 1.00 80.62 90 PRO A C 1
ATOM 695 O O . PRO A 1 90 ? -16.052 6.244 7.125 1.00 80.62 90 PRO A O 1
ATOM 698 N N . LEU A 1 91 ? -17.725 6.503 8.603 1.00 79.81 91 LEU A N 1
ATOM 699 C CA . LEU A 1 91 ? -16.870 6.712 9.785 1.00 79.81 91 LEU A CA 1
ATOM 700 C C . LEU A 1 91 ? -16.379 5.414 10.432 1.00 79.81 91 LEU A C 1
ATOM 702 O O . LEU A 1 91 ? -15.396 5.421 11.167 1.00 79.81 91 LEU A O 1
ATOM 706 N N . LEU A 1 92 ? -17.054 4.296 10.163 1.00 81.69 92 LEU A N 1
ATOM 707 C CA . LEU A 1 92 ? -16.721 2.997 10.736 1.00 81.69 92 LEU A CA 1
ATOM 708 C C . LEU A 1 92 ? -16.346 1.993 9.640 1.00 81.69 92 LEU A C 1
ATOM 710 O O . LEU A 1 92 ? -17.029 1.921 8.608 1.00 81.69 92 LEU A O 1
ATOM 714 N N . PRO A 1 93 ? -15.301 1.176 9.863 1.00 81.56 93 PRO A N 1
ATOM 715 C CA . PRO A 1 93 ? -14.873 0.175 8.902 1.00 81.56 93 PRO A CA 1
ATOM 716 C C . PRO A 1 93 ? -15.936 -0.916 8.744 1.00 81.56 93 PRO A C 1
ATOM 718 O O . PRO A 1 93 ? -16.329 -1.584 9.701 1.00 81.56 93 PRO A O 1
ATOM 721 N N . LYS A 1 94 ? -16.374 -1.146 7.502 1.00 83.75 94 LYS A N 1
ATOM 722 C CA . LYS A 1 94 ? -17.259 -2.266 7.154 1.00 83.75 94 LYS A CA 1
ATOM 723 C C . LYS A 1 94 ? -16.428 -3.476 6.741 1.00 83.75 94 LYS A C 1
ATOM 725 O O . LYS A 1 94 ? -15.541 -3.362 5.899 1.00 83.75 94 LYS A O 1
ATOM 730 N N . LYS A 1 95 ? -16.757 -4.647 7.286 1.00 86.44 95 LYS A N 1
ATOM 731 C CA . LYS A 1 95 ? -16.125 -5.921 6.911 1.00 86.44 95 LYS A CA 1
ATOM 732 C C . LYS A 1 95 ? -16.866 -6.590 5.755 1.00 86.44 95 LYS A C 1
ATOM 734 O O . LYS A 1 95 ? -18.080 -6.430 5.608 1.00 86.44 95 LYS A O 1
ATOM 739 N N . VAL A 1 96 ? -16.142 -7.357 4.940 1.00 89.06 96 VAL A N 1
ATOM 740 C CA . VAL A 1 96 ? -16.739 -8.139 3.846 1.00 89.06 96 VAL A CA 1
ATOM 741 C C . VAL A 1 96 ? -17.470 -9.376 4.387 1.00 89.06 96 VAL A C 1
ATOM 743 O O . VAL A 1 96 ? -17.060 -9.984 5.382 1.00 89.06 96 VAL A O 1
ATOM 746 N N . LYS A 1 97 ? -18.559 -9.782 3.723 1.00 87.38 97 LYS A N 1
ATOM 747 C CA . LYS A 1 97 ? -19.257 -11.036 4.050 1.00 87.38 97 LYS A CA 1
ATOM 748 C C . LYS A 1 97 ? -18.313 -12.217 3.785 1.00 87.38 97 LYS A C 1
ATOM 750 O O . LYS A 1 97 ? -17.658 -12.255 2.753 1.00 87.38 97 LYS A O 1
ATOM 755 N N . ARG A 1 98 ? -18.268 -13.201 4.692 1.00 89.94 98 ARG A N 1
ATOM 756 C CA . ARG A 1 98 ? -17.360 -14.371 4.618 1.00 89.94 98 ARG A CA 1
ATOM 757 C C . ARG A 1 98 ? -15.862 -14.021 4.686 1.00 89.94 98 ARG A C 1
ATOM 759 O O . ARG A 1 98 ? -15.045 -14.719 4.091 1.00 89.94 98 ARG A O 1
ATOM 766 N N . LEU A 1 99 ? -15.484 -13.014 5.477 1.00 90.19 99 LEU A N 1
ATOM 767 C CA . LEU A 1 99 ? -14.084 -12.630 5.734 1.00 90.19 99 LEU A CA 1
ATOM 768 C C . LEU A 1 99 ? -13.141 -13.822 5.997 1.00 90.19 99 LEU A C 1
ATOM 770 O O . LEU A 1 99 ? -12.054 -13.879 5.430 1.00 90.19 99 LEU A O 1
ATOM 774 N N . LYS A 1 100 ? -13.573 -14.816 6.787 1.00 90.12 100 LYS A N 1
ATOM 775 C CA . LYS A 1 100 ? -12.771 -16.020 7.077 1.00 90.12 100 LYS A CA 1
ATOM 776 C C . LYS A 1 100 ? -12.370 -16.801 5.814 1.00 90.12 100 LYS A C 1
ATOM 778 O O . LYS A 1 100 ? -11.287 -17.376 5.778 1.00 90.12 100 LYS A O 1
ATOM 783 N N . ASN A 1 101 ? -13.211 -16.814 4.776 1.00 90.44 101 ASN A N 1
ATOM 784 C CA . ASN A 1 101 ? -12.887 -17.470 3.506 1.00 90.44 101 ASN A CA 1
ATOM 785 C C . ASN A 1 101 ? -11.817 -16.687 2.743 1.00 90.44 101 ASN A C 1
ATOM 787 O O . ASN A 1 101 ? -10.878 -17.295 2.239 1.00 90.44 101 ASN A O 1
ATOM 791 N N . VAL A 1 102 ? -11.926 -15.355 2.708 1.00 87.50 102 VAL A N 1
ATOM 792 C CA . VAL A 1 102 ? -10.907 -14.480 2.103 1.00 87.50 102 VAL A CA 1
ATOM 793 C C . VAL A 1 102 ? -9.568 -14.677 2.805 1.00 87.50 102 VAL A C 1
ATOM 795 O O . VAL A 1 102 ? -8.576 -14.973 2.151 1.00 87.50 102 VAL A O 1
ATOM 798 N N . GLN A 1 103 ? -9.555 -14.637 4.138 1.00 89.44 103 GLN A N 1
ATOM 799 C CA . GLN A 1 103 ? -8.349 -14.878 4.932 1.00 89.44 103 GLN A CA 1
ATOM 800 C C . GLN A 1 103 ? -7.735 -16.251 4.650 1.00 89.44 103 GLN A C 1
ATOM 802 O O . GLN A 1 103 ? -6.525 -16.355 4.472 1.00 89.44 103 GLN A O 1
ATOM 807 N N . ARG A 1 104 ? -8.558 -17.302 4.546 1.00 89.94 104 ARG A N 1
ATOM 808 C CA . ARG A 1 104 ? -8.088 -18.650 4.201 1.00 89.94 104 ARG A CA 1
ATOM 809 C C . ARG A 1 104 ? -7.456 -18.705 2.809 1.00 89.94 104 ARG A C 1
ATOM 811 O O . ARG A 1 104 ? -6.435 -19.362 2.653 1.00 89.94 104 ARG A O 1
ATOM 818 N N . MET A 1 105 ? -8.049 -18.043 1.813 1.00 87.56 105 MET A N 1
ATOM 819 C CA . MET A 1 105 ? -7.490 -17.990 0.456 1.00 87.56 105 MET A CA 1
ATOM 820 C C . MET A 1 105 ? -6.162 -17.236 0.432 1.00 87.56 105 MET A C 1
ATOM 822 O O . MET A 1 105 ? -5.187 -17.749 -0.106 1.00 87.56 105 MET A O 1
ATOM 826 N N . VAL A 1 106 ? -6.098 -16.061 1.063 1.00 86.25 106 VAL A N 1
ATOM 827 C CA . VAL A 1 106 ? -4.879 -15.242 1.069 1.00 86.25 106 VAL A CA 1
ATOM 828 C C . VAL A 1 106 ? -3.733 -15.959 1.782 1.00 86.25 106 VAL A C 1
ATOM 830 O O . VAL A 1 106 ? -2.627 -15.979 1.253 1.00 86.25 106 VAL A O 1
ATOM 833 N N . ARG A 1 107 ? -3.998 -16.632 2.911 1.00 85.31 107 ARG A N 1
ATOM 834 C CA . ARG A 1 107 ? -2.990 -17.427 3.642 1.00 85.31 107 ARG A CA 1
ATOM 835 C C . ARG A 1 107 ? -2.381 -18.574 2.831 1.00 85.31 107 ARG A C 1
ATOM 837 O O . ARG A 1 107 ? -1.301 -19.031 3.172 1.00 85.31 107 ARG A O 1
ATOM 844 N N . ARG A 1 108 ? -3.059 -19.066 1.788 1.00 85.38 108 ARG A N 1
ATOM 845 C CA . ARG A 1 108 ? -2.492 -20.093 0.895 1.00 85.38 108 ARG A CA 1
ATOM 846 C C . ARG A 1 108 ? -1.496 -19.521 -0.112 1.00 85.38 108 ARG A C 1
ATOM 848 O O . ARG A 1 108 ? -0.684 -20.274 -0.629 1.00 85.38 108 ARG A O 1
ATOM 855 N N . ILE A 1 109 ? -1.609 -18.233 -0.433 1.00 81.75 109 ILE A N 1
ATOM 856 C CA . ILE A 1 109 ? -0.879 -17.587 -1.535 1.00 81.75 109 ILE A CA 1
ATOM 857 C C . ILE A 1 109 ? 0.262 -16.727 -0.993 1.00 81.75 109 ILE A C 1
ATOM 859 O O . ILE A 1 109 ? 1.357 -16.713 -1.544 1.00 81.75 109 ILE A O 1
ATOM 863 N N . ILE A 1 110 ? -0.001 -16.000 0.090 1.00 72.50 110 ILE A N 1
ATOM 864 C CA . ILE A 1 110 ? 0.979 -15.168 0.770 1.00 72.50 110 ILE A CA 1
ATOM 865 C C . ILE A 1 110 ? 1.394 -15.941 2.022 1.00 72.50 110 ILE A C 1
ATOM 867 O O . ILE A 1 110 ? 0.519 -16.201 2.856 1.00 72.50 110 ILE A O 1
ATOM 871 N N . PRO A 1 111 ? 2.683 -16.286 2.206 1.00 59.88 111 PRO A N 1
ATOM 872 C CA . PRO A 1 111 ? 3.188 -16.618 3.526 1.00 59.88 111 PRO A CA 1
ATOM 873 C C . PRO A 1 111 ? 3.128 -15.319 4.328 1.00 59.88 111 PRO A C 1
ATOM 875 O O . PRO A 1 111 ? 4.073 -14.537 4.362 1.00 59.88 111 PRO A O 1
ATOM 878 N N . ILE A 1 112 ? 1.954 -15.007 4.879 1.00 55.78 112 ILE A N 1
ATOM 879 C CA . ILE A 1 112 ? 1.821 -13.934 5.852 1.00 55.78 112 ILE A CA 1
ATOM 880 C C . ILE A 1 112 ? 2.696 -14.415 6.993 1.00 55.78 112 ILE A C 1
ATOM 882 O O . ILE A 1 112 ? 2.358 -15.426 7.604 1.00 55.78 112 ILE A O 1
ATOM 886 N N . GLY A 1 113 ? 3.849 -13.775 7.191 1.00 46.91 113 GLY A N 1
ATOM 887 C CA . GLY A 1 113 ? 4.707 -14.057 8.328 1.00 46.91 113 GLY A CA 1
ATOM 888 C C . GLY A 1 113 ? 3.832 -13.992 9.566 1.00 46.91 113 GLY A C 1
ATOM 889 O O . GLY A 1 113 ? 3.386 -12.913 9.955 1.00 46.91 113 GLY A O 1
ATOM 890 N N . GLU A 1 114 ? 3.496 -15.156 10.115 1.00 39.03 114 GLU A N 1
ATOM 891 C CA . GLU A 1 114 ? 2.876 -15.250 11.418 1.00 39.03 114 GLU A CA 1
ATOM 892 C C . GLU A 1 114 ? 3.957 -14.768 12.380 1.00 39.03 114 GLU A C 1
ATOM 894 O O . GLU A 1 114 ? 4.826 -15.531 12.797 1.00 39.03 114 GLU A O 1
ATOM 899 N N . THR A 1 115 ? 3.968 -13.465 12.662 1.00 35.78 115 THR A N 1
ATOM 900 C CA . THR A 1 115 ? 4.540 -12.958 13.904 1.00 35.78 115 THR A CA 1
ATOM 901 C C . THR A 1 115 ? 3.802 -13.684 15.016 1.00 35.78 115 THR A C 1
ATOM 903 O O . THR A 1 115 ? 2.653 -13.349 15.319 1.00 35.78 115 THR A O 1
ATOM 906 N N . LYS A 1 116 ? 4.432 -14.757 15.499 1.00 31.42 116 LYS A N 1
ATOM 907 C CA . LYS A 1 116 ? 4.169 -15.324 16.815 1.00 31.42 116 LYS A CA 1
ATOM 908 C C . LYS A 1 116 ? 4.379 -14.255 17.876 1.00 31.42 116 LYS A C 1
ATOM 910 O O . LYS A 1 116 ? 5.297 -13.425 17.686 1.00 31.42 116 LYS A O 1
#

Radius of gyration: 18.36 Å; chains: 1; bounding box: 43×42×47 Å